Protein AF-A0A1A8FX43-F1 (afdb_monomer_lite)

Secondary structure (DSSP, 8-state):
-EEEEEEEE-HHHHHHHHHHHHHHTT------S---HHHHHHHS---HHHHHHHHHHHHHS-EEEEEEETTS-BPSS--TTBPPPP---PPPPPPPGGG-PPPPP-

Organism: NCBI:txid1143690

Radius of gyration: 20.79 Å; chains: 1; bounding box: 44×60×32 Å

Foldseek 3Di:
DWDDKDKDFAVVLLLVLLCVQCVVVVNPDDPPDDADPVRSVVPGDDDPVSVVVVVVSVQFGFMAIATADPVRHGDDDHRGRHGDDDDPDDDDDDDDPVNDDDDPDD

Structure (mmCIF, N/CA/C/O backbone):
data_AF-A0A1A8FX43-F1
#
_entry.id   AF-A0A1A8FX43-F1
#
loop_
_atom_site.group_PDB
_atom_site.id
_atom_site.type_symbol
_atom_site.label_atom_id
_atom_site.label_alt_id
_atom_site.label_comp_id
_atom_site.label_asym_id
_atom_site.label_entity_id
_atom_site.label_seq_id
_atom_site.pdbx_PDB_ins_code
_atom_site.Cartn_x
_atom_site.Cartn_y
_atom_site.Cartn_z
_atom_site.occupancy
_atom_site.B_iso_or_equiv
_atom_site.auth_seq_id
_atom_site.auth_comp_id
_atom_site.auth_asym_id
_atom_site.auth_atom_id
_atom_site.pdbx_PDB_model_num
ATOM 1 N N . GLN A 1 1 ? 22.265 4.258 -11.438 1.00 90.94 1 GLN A N 1
ATOM 2 C CA . GLN A 1 1 ? 22.346 3.118 -10.498 1.00 90.94 1 GLN A CA 1
ATOM 3 C C . GLN A 1 1 ? 21.137 3.168 -9.576 1.00 90.94 1 GLN A C 1
ATOM 5 O O . GLN A 1 1 ? 20.759 4.270 -9.196 1.00 90.94 1 GLN A O 1
ATOM 10 N N . LEU A 1 2 ? 20.513 2.020 -9.288 1.00 94.19 2 LEU A N 1
ATOM 11 C CA . LEU A 1 2 ? 19.378 1.894 -8.364 1.00 94.19 2 LEU A CA 1
ATOM 12 C C . LEU A 1 2 ? 19.883 1.864 -6.915 1.00 94.19 2 LEU A C 1
ATOM 14 O O . LEU A 1 2 ? 20.824 1.129 -6.625 1.00 94.19 2 LEU A O 1
ATOM 18 N N . GLU A 1 3 ? 19.257 2.635 -6.030 1.00 95.75 3 GLU A N 1
ATOM 19 C CA . GLU A 1 3 ? 19.536 2.621 -4.585 1.00 95.75 3 GLU A CA 1
ATOM 20 C C . GLU A 1 3 ? 18.339 2.104 -3.783 1.00 95.75 3 GLU A C 1
ATOM 22 O O . GLU A 1 3 ? 18.483 1.224 -2.939 1.00 95.75 3 GLU A O 1
ATOM 27 N N . LEU A 1 4 ? 17.146 2.624 -4.072 1.00 94.69 4 LEU A N 1
ATOM 28 C CA . LEU A 1 4 ? 15.910 2.278 -3.379 1.00 94.69 4 LEU A CA 1
ATOM 29 C C . LEU A 1 4 ? 14.888 1.813 -4.406 1.00 94.69 4 LEU A C 1
ATOM 31 O O . LEU A 1 4 ? 14.756 2.456 -5.438 1.00 94.69 4 LEU A O 1
ATOM 35 N N . CYS A 1 5 ? 14.147 0.749 -4.117 1.00 95.19 5 CYS A N 1
ATOM 36 C CA . CYS A 1 5 ? 12.910 0.423 -4.823 1.00 95.19 5 CYS A CA 1
ATOM 37 C C . CYS A 1 5 ? 11.947 -0.175 -3.802 1.00 95.19 5 CYS A C 1
ATOM 39 O O . CYS A 1 5 ? 12.182 -1.262 -3.273 1.00 95.19 5 CYS A O 1
ATOM 41 N N . LYS A 1 6 ? 10.929 0.600 -3.438 1.00 97.12 6 LYS A N 1
ATOM 42 C CA . LYS A 1 6 ? 9.895 0.238 -2.464 1.00 97.12 6 LYS A CA 1
ATOM 43 C C . LYS A 1 6 ? 8.542 0.707 -2.978 1.00 97.12 6 LYS A C 1
ATOM 45 O O . LYS A 1 6 ? 8.478 1.523 -3.895 1.00 97.12 6 LYS A O 1
ATOM 50 N N . SER A 1 7 ? 7.478 0.224 -2.362 1.00 97.12 7 SER A N 1
ATOM 51 C CA . SER A 1 7 ? 6.120 0.671 -2.631 1.00 97.12 7 SER A CA 1
ATOM 52 C C . SER A 1 7 ? 5.371 0.918 -1.331 1.00 97.12 7 SER A C 1
ATOM 54 O O . SER A 1 7 ? 5.766 0.442 -0.264 1.00 97.12 7 SER A O 1
ATOM 56 N N . HIS A 1 8 ? 4.288 1.675 -1.426 1.00 97.56 8 HIS A N 1
ATOM 57 C CA . HIS A 1 8 ? 3.266 1.764 -0.394 1.00 97.56 8 HIS A CA 1
ATOM 58 C C . HIS A 1 8 ? 1.896 1.909 -1.058 1.00 97.56 8 HIS A C 1
ATOM 60 O O . HIS A 1 8 ? 1.806 2.280 -2.227 1.00 97.56 8 HIS A O 1
ATOM 66 N N . VAL A 1 9 ? 0.828 1.631 -0.311 1.00 97.69 9 VAL A N 1
ATOM 67 C CA . VAL A 1 9 ? -0.544 1.891 -0.770 1.00 97.69 9 VAL A CA 1
ATOM 68 C C . VAL A 1 9 ? -0.720 3.372 -1.113 1.00 97.69 9 VAL A C 1
ATOM 70 O O . VAL A 1 9 ? -0.147 4.234 -0.438 1.00 97.69 9 VAL A O 1
ATOM 73 N N . ASP A 1 10 ? -1.497 3.678 -2.151 1.00 96.31 10 ASP A N 1
ATOM 74 C CA . ASP A 1 10 ? -1.837 5.059 -2.491 1.00 96.31 10 ASP A CA 1
ATOM 75 C C . ASP A 1 10 ? -2.485 5.758 -1.272 1.00 96.31 10 ASP A C 1
ATOM 77 O O . ASP A 1 10 ? -3.480 5.259 -0.722 1.00 96.31 10 ASP A O 1
ATOM 81 N N . PRO A 1 11 ? -1.959 6.917 -0.830 1.00 93.25 11 PRO A N 1
ATOM 82 C CA . PRO A 1 11 ? -2.470 7.607 0.351 1.00 93.25 11 PRO A CA 1
ATOM 83 C C . PRO A 1 11 ? -3.953 7.974 0.246 1.00 93.25 11 PRO A C 1
ATOM 85 O O . PRO A 1 11 ? -4.668 7.933 1.244 1.00 93.25 11 PRO A O 1
ATOM 88 N N . GLY A 1 12 ? -4.446 8.299 -0.951 1.00 93.25 12 GLY A N 1
ATOM 89 C CA . GLY A 1 12 ? -5.851 8.620 -1.180 1.00 93.25 12 GLY A CA 1
ATOM 90 C C . GLY A 1 12 ? -6.770 7.415 -0.983 1.00 93.25 12 GLY A C 1
ATOM 91 O O . GLY A 1 12 ? -7.863 7.563 -0.438 1.00 93.25 12 GLY A O 1
ATOM 92 N N . PHE A 1 13 ? -6.338 6.216 -1.375 1.00 95.94 13 PHE A N 1
ATOM 93 C CA . PHE A 1 13 ? -7.074 4.980 -1.092 1.00 95.94 13 PHE A CA 1
ATOM 94 C C . PHE A 1 13 ? -7.047 4.621 0.396 1.00 95.94 13 PHE A C 1
ATOM 96 O O . PHE A 1 13 ? -8.085 4.248 0.943 1.00 95.94 13 PHE A O 1
ATOM 103 N N . LEU A 1 14 ? -5.919 4.827 1.079 1.00 95.19 14 LEU A N 1
ATOM 104 C CA . LEU A 1 14 ? -5.844 4.641 2.530 1.00 95.19 14 LEU A CA 1
ATOM 105 C C . LEU A 1 14 ? -6.772 5.610 3.287 1.00 95.19 14 LEU A C 1
ATOM 107 O O . LEU A 1 14 ? -7.467 5.208 4.216 1.00 95.19 14 LEU A O 1
ATOM 111 N N . GLN A 1 15 ? -6.870 6.867 2.849 1.00 93.12 15 GLN A N 1
ATOM 112 C CA . GLN A 1 15 ? -7.837 7.812 3.419 1.00 93.12 15 GLN A CA 1
ATOM 113 C C . GLN A 1 15 ? -9.290 7.382 3.171 1.00 93.12 15 GLN A C 1
ATOM 115 O O . GLN A 1 15 ? -10.148 7.560 4.036 1.00 93.12 15 GLN A O 1
ATOM 120 N N . LYS A 1 16 ? -9.604 6.790 2.012 1.00 92.94 16 LYS A N 1
ATOM 121 C CA . LYS A 1 16 ? -10.943 6.224 1.765 1.00 92.94 16 LYS A CA 1
ATOM 122 C C . LYS A 1 16 ? -11.255 5.068 2.713 1.00 92.94 16 LYS A C 1
ATOM 124 O O . LYS A 1 16 ? -12.389 4.992 3.175 1.00 92.94 16 LYS A O 1
ATOM 129 N N . TYR A 1 17 ? -10.272 4.224 3.027 1.00 94.69 17 TYR A N 1
ATOM 130 C CA . TYR A 1 17 ? -10.415 3.166 4.027 1.00 94.69 17 TYR A CA 1
ATOM 131 C C . TYR A 1 17 ? -10.781 3.734 5.405 1.00 94.69 17 TYR A C 1
ATOM 133 O O . TYR A 1 17 ? -11.803 3.341 5.963 1.00 94.69 17 TYR A O 1
ATOM 141 N N . PHE A 1 18 ? -10.035 4.720 5.915 1.00 92.31 18 PHE A N 1
ATOM 142 C CA . PHE A 1 18 ? -10.354 5.335 7.210 1.00 92.31 18 PHE A CA 1
ATOM 143 C C . PHE A 1 18 ? -11.758 5.946 7.232 1.00 92.31 18 PHE A C 1
ATOM 145 O O . PHE A 1 18 ? -12.539 5.691 8.146 1.00 92.31 18 PHE A O 1
ATOM 152 N N . ASN A 1 19 ? -12.120 6.692 6.185 1.00 90.62 19 ASN A N 1
ATOM 153 C CA . ASN A 1 19 ? -13.459 7.268 6.055 1.00 90.62 19 ASN A CA 1
ATOM 154 C C . ASN A 1 19 ? -14.562 6.203 6.014 1.00 90.62 19 ASN A C 1
ATOM 156 O O . ASN A 1 19 ? -15.646 6.417 6.553 1.00 90.62 19 ASN A O 1
ATOM 160 N N . PHE A 1 20 ? -14.304 5.070 5.363 1.00 91.81 20 PHE A N 1
ATOM 161 C CA . PHE A 1 20 ? -15.249 3.965 5.283 1.00 91.81 20 PHE A CA 1
ATOM 162 C C . PHE A 1 20 ? -15.477 3.316 6.651 1.00 91.81 20 PHE A C 1
ATOM 164 O O . PHE A 1 20 ? -16.625 3.205 7.078 1.00 91.81 20 PHE A O 1
ATOM 171 N N . ILE A 1 21 ? -14.404 2.958 7.362 1.00 91.94 21 ILE A N 1
ATOM 172 C CA . ILE A 1 21 ? -14.500 2.320 8.682 1.00 91.94 21 ILE A CA 1
ATOM 173 C C . ILE A 1 21 ? -15.152 3.255 9.704 1.00 91.94 21 ILE A C 1
ATOM 175 O O . ILE A 1 21 ? -16.028 2.832 10.455 1.00 91.94 21 ILE A O 1
ATOM 179 N N . ASN A 1 22 ? -14.799 4.543 9.698 1.00 88.31 22 ASN A N 1
ATOM 180 C CA . ASN A 1 22 ? -15.403 5.515 10.611 1.00 88.31 22 ASN A CA 1
ATOM 181 C C . ASN A 1 22 ? -16.920 5.630 10.409 1.00 88.31 22 ASN A C 1
ATOM 183 O O . ASN A 1 22 ? -17.672 5.551 11.380 1.00 88.31 22 ASN A O 1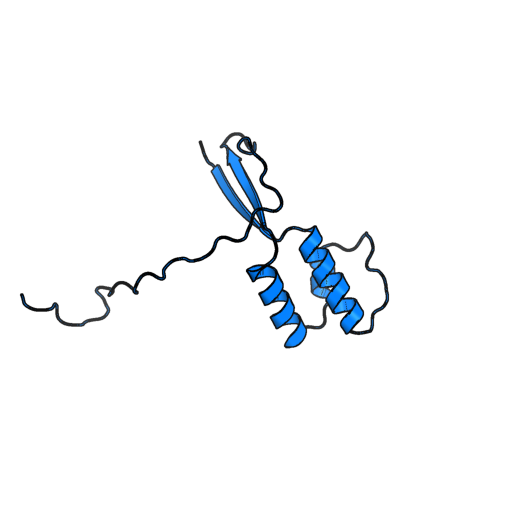
ATOM 187 N N . ARG A 1 23 ? -17.379 5.719 9.154 1.00 87.31 23 ARG A N 1
ATOM 188 C CA . ARG A 1 23 ? -18.815 5.733 8.830 1.00 87.31 23 ARG A CA 1
ATOM 189 C C . ARG A 1 23 ? -19.511 4.439 9.232 1.00 87.31 23 ARG A C 1
ATOM 191 O O . ARG A 1 23 ? -20.617 4.483 9.756 1.00 87.31 23 ARG A O 1
ATOM 198 N N . PHE A 1 24 ? -18.870 3.294 8.998 1.00 87.62 24 PHE A N 1
ATOM 199 C CA . PHE A 1 24 ? -19.421 1.996 9.381 1.00 87.62 24 PHE A CA 1
ATOM 200 C C . PHE A 1 24 ? -19.640 1.892 10.898 1.00 87.62 24 PHE A C 1
ATOM 202 O O . PHE A 1 24 ? -20.679 1.412 11.341 1.00 87.62 24 PHE A O 1
ATOM 209 N N . ASN A 1 25 ? -18.715 2.439 11.687 1.00 84.31 25 ASN A N 1
ATOM 210 C CA . ASN A 1 25 ? -18.793 2.466 13.148 1.00 84.31 25 ASN A CA 1
ATOM 211 C C . ASN A 1 25 ? -19.741 3.549 13.705 1.00 84.31 25 ASN A C 1
ATOM 213 O O . ASN A 1 25 ? -19.777 3.762 14.915 1.00 84.31 25 ASN A O 1
ATOM 217 N N . GLY A 1 26 ? -20.500 4.250 12.852 1.00 78.31 26 GLY A N 1
ATOM 218 C CA . GLY A 1 26 ? -21.427 5.310 13.264 1.00 78.31 26 GLY A CA 1
ATOM 219 C C . GLY A 1 26 ? -20.745 6.618 13.680 1.00 78.31 26 GLY A C 1
ATOM 220 O O . GLY A 1 26 ? -21.395 7.501 14.240 1.00 78.31 26 GLY A O 1
ATOM 221 N N . ASN A 1 27 ? -19.446 6.765 13.403 1.00 72.56 27 ASN A N 1
ATOM 222 C CA . ASN A 1 27 ? -18.721 8.015 13.584 1.00 72.56 27 ASN A CA 1
ATOM 223 C C . ASN A 1 27 ? -18.850 8.849 12.303 1.00 72.56 27 ASN A C 1
ATOM 225 O O . ASN A 1 27 ? -17.987 8.820 11.428 1.00 72.56 27 ASN A O 1
ATOM 229 N N . ASP A 1 28 ? -19.926 9.629 12.209 1.00 64.06 28 ASP A N 1
ATOM 230 C CA . ASP A 1 28 ? -20.183 10.534 11.076 1.00 64.06 28 ASP A CA 1
ATOM 231 C C . ASP A 1 28 ? -19.262 11.772 11.050 1.00 64.06 28 ASP A C 1
ATOM 233 O O . ASP A 1 28 ? -19.401 12.646 10.188 1.00 64.06 28 ASP A O 1
ATOM 237 N N . GLN A 1 29 ? -18.304 11.880 11.979 1.00 61.22 29 GLN A N 1
ATOM 238 C CA . GLN A 1 29 ? -17.315 12.952 11.935 1.00 61.22 29 GLN A CA 1
ATOM 239 C C . GLN A 1 29 ? -16.372 12.755 10.743 1.00 61.22 29 GLN A C 1
ATOM 241 O O . GLN A 1 29 ? -15.629 11.781 10.641 1.00 61.22 29 GLN A O 1
ATOM 246 N N . CYS A 1 30 ? -16.406 13.725 9.832 1.00 59.62 30 CYS A N 1
ATOM 247 C CA . CYS A 1 30 ? -15.459 13.870 8.733 1.00 59.62 30 CYS A CA 1
ATOM 248 C C . CYS A 1 30 ? -14.048 14.012 9.334 1.00 59.62 30 CYS A C 1
ATOM 250 O O . CYS A 1 30 ? -13.726 15.075 9.865 1.00 59.62 30 CYS A O 1
ATOM 252 N N . VAL A 1 31 ? -13.193 12.983 9.251 1.00 61.78 31 VAL A N 1
ATOM 253 C CA . VAL A 1 31 ? -11.750 13.115 9.545 1.00 61.78 31 VAL A CA 1
ATOM 254 C C . VAL A 1 31 ? -11.103 13.816 8.351 1.00 61.78 31 VAL A C 1
ATOM 256 O O . VAL A 1 31 ? -10.400 13.237 7.528 1.00 61.78 31 VAL A O 1
ATOM 259 N N . CYS A 1 32 ? -11.470 15.078 8.177 1.00 61.41 32 CYS A N 1
ATOM 260 C CA . CYS A 1 32 ? -11.242 15.844 6.966 1.00 61.41 32 CYS A CA 1
ATOM 261 C C . CYS A 1 32 ? -10.148 16.864 7.225 1.00 61.41 32 CYS A C 1
ATOM 263 O O . CYS A 1 32 ? -10.410 18.046 7.403 1.00 61.41 32 CYS A O 1
ATOM 265 N N . GLY A 1 33 ? -8.919 16.342 7.222 1.00 61.00 33 GLY A N 1
ATOM 266 C CA . GLY A 1 33 ? -7.684 17.111 7.313 1.00 61.00 33 GLY A CA 1
ATOM 267 C C . GLY A 1 33 ? -7.300 17.422 8.753 1.00 61.00 33 GLY A C 1
ATOM 268 O O . GLY A 1 33 ? -7.998 18.181 9.403 1.00 61.00 33 GLY A O 1
ATOM 269 N N . GLU A 1 34 ? -6.204 16.801 9.208 1.00 64.94 34 GLU A N 1
ATOM 270 C CA . GLU A 1 34 ? -5.266 17.221 10.281 1.00 64.94 34 GLU A CA 1
ATOM 271 C C . GLU A 1 34 ? -4.733 16.038 11.103 1.00 64.94 34 GLU A C 1
ATOM 273 O O . GLU A 1 34 ? -3.681 16.147 11.724 1.00 64.94 34 GLU A O 1
ATOM 278 N N . VAL A 1 35 ? -5.388 14.876 11.049 1.00 80.19 35 VAL A N 1
ATOM 279 C CA . VAL A 1 35 ? -4.965 13.699 11.818 1.00 80.19 35 VAL A CA 1
ATOM 280 C C . VAL A 1 35 ? -3.922 12.892 11.041 1.00 80.19 35 VAL A C 1
ATOM 282 O O . VAL A 1 35 ? -4.154 12.472 9.900 1.00 80.19 35 VAL A O 1
ATOM 285 N N . SER A 1 36 ? -2.761 12.658 11.659 1.00 90.31 36 SER A N 1
ATOM 286 C CA . SER A 1 36 ? -1.687 11.855 11.058 1.00 90.31 36 SER A CA 1
ATOM 287 C C . SER A 1 36 ? -2.149 10.419 10.774 1.00 90.31 36 SER A C 1
ATOM 289 O O . SER A 1 36 ? -3.013 9.895 11.469 1.00 90.31 36 SER A O 1
ATOM 291 N N . VAL A 1 37 ? -1.558 9.740 9.783 1.00 91.56 37 VAL A N 1
ATOM 292 C CA . VAL A 1 37 ? -1.907 8.335 9.466 1.00 91.56 37 VAL A CA 1
ATOM 293 C C . VAL A 1 37 ? -1.764 7.428 10.692 1.00 91.56 37 VAL A C 1
ATOM 295 O O . VAL A 1 37 ? -2.630 6.597 10.951 1.00 91.56 37 VAL A O 1
ATOM 298 N N . THR A 1 38 ? -0.700 7.616 11.475 1.00 93.75 38 THR A N 1
ATOM 299 C CA . THR A 1 38 ? -0.466 6.880 12.724 1.00 93.75 38 THR A CA 1
ATOM 300 C C . THR A 1 38 ? -1.606 7.079 13.716 1.00 93.75 38 THR A C 1
ATOM 302 O O . THR A 1 38 ? -2.088 6.123 14.318 1.00 93.75 38 THR A O 1
ATOM 305 N N . GLU A 1 39 ? -2.052 8.320 13.874 1.00 91.00 39 GLU A N 1
ATOM 306 C CA . GLU A 1 39 ? -3.128 8.654 14.794 1.00 91.00 39 GLU A CA 1
ATOM 307 C C . GLU A 1 39 ? -4.477 8.113 14.300 1.00 91.00 39 GLU A C 1
ATOM 309 O O . GLU A 1 39 ? -5.206 7.514 15.087 1.00 91.00 39 GLU A O 1
ATOM 314 N N . GLN A 1 40 ? -4.760 8.183 12.995 1.00 91.06 40 GLN A N 1
ATOM 315 C CA . GLN A 1 40 ? -5.954 7.564 12.411 1.00 91.06 40 GLN A CA 1
ATOM 316 C C . GLN A 1 40 ? -6.001 6.054 12.678 1.00 91.06 40 GLN A C 1
ATOM 318 O O . GLN A 1 40 ? -7.024 5.554 13.133 1.00 91.06 40 GLN A O 1
ATOM 323 N N . PHE A 1 41 ? -4.889 5.331 12.495 1.00 93.69 41 PHE A N 1
ATOM 324 C CA . PHE A 1 41 ? -4.819 3.907 12.845 1.00 93.69 41 PHE A CA 1
ATOM 325 C C . PHE A 1 41 ? -5.044 3.642 14.339 1.00 93.69 41 PHE A C 1
ATOM 327 O O . PHE A 1 41 ? -5.648 2.630 14.691 1.00 93.69 41 PHE A O 1
ATOM 334 N N . SER A 1 42 ? -4.571 4.531 15.218 1.00 92.00 42 SER A N 1
ATOM 335 C CA . SER A 1 42 ? -4.733 4.380 16.670 1.00 92.00 42 SER A CA 1
ATOM 336 C C . SER A 1 42 ? -6.175 4.576 17.151 1.00 92.00 42 SER A C 1
ATOM 338 O O . SER A 1 42 ? -6.550 4.039 18.190 1.00 92.00 42 SER A O 1
ATOM 340 N N . GLN A 1 43 ? -6.982 5.324 16.393 1.00 88.38 43 GLN A N 1
ATOM 341 C CA . GLN A 1 43 ? -8.386 5.605 16.703 1.00 88.38 43 GLN A CA 1
ATOM 342 C C . GLN A 1 43 ? -9.342 4.512 16.205 1.00 88.38 43 GLN A C 1
ATOM 344 O O . GLN A 1 43 ? -10.506 4.493 16.605 1.00 88.38 43 GLN A O 1
ATOM 349 N N . LEU A 1 44 ? -8.878 3.603 15.341 1.00 88.50 44 LEU A N 1
ATOM 350 C CA . LEU A 1 44 ? -9.714 2.523 14.828 1.00 88.50 44 LEU A CA 1
ATOM 351 C C . LEU A 1 44 ? -10.041 1.501 15.916 1.00 88.50 44 LEU A C 1
ATOM 353 O O . LEU A 1 44 ? -9.178 1.053 16.673 1.00 88.50 44 LEU A O 1
ATOM 357 N N . HIS A 1 45 ? -11.298 1.066 15.925 1.00 90.25 45 HIS A N 1
ATOM 358 C CA . HIS A 1 45 ? -11.678 -0.160 16.603 1.00 90.25 45 HIS A CA 1
ATOM 359 C C . HIS A 1 45 ? -11.280 -1.355 15.731 1.00 90.25 45 HIS A C 1
ATOM 361 O O . HIS A 1 45 ? -11.738 -1.472 14.599 1.00 90.25 45 HIS A O 1
ATOM 367 N N . TRP A 1 46 ? -10.420 -2.228 16.252 1.00 93.06 46 TRP A N 1
ATOM 368 C CA . TRP A 1 46 ? -9.941 -3.400 15.523 1.00 93.06 46 TRP A CA 1
ATOM 369 C C . TRP A 1 46 ? -10.843 -4.606 15.775 1.00 93.06 46 TRP A C 1
ATOM 371 O O . TRP A 1 46 ? -10.709 -5.295 16.786 1.00 93.06 46 TRP A O 1
ATOM 381 N N . ASP A 1 47 ? -11.738 -4.867 14.828 1.00 94.19 47 ASP A N 1
ATOM 382 C CA . ASP A 1 47 ? -12.552 -6.078 14.747 1.00 94.19 47 ASP A CA 1
ATOM 383 C C . ASP A 1 47 ? -12.256 -6.867 13.457 1.00 94.19 47 ASP A C 1
ATOM 385 O O . ASP A 1 47 ? -11.442 -6.458 12.625 1.00 94.19 47 ASP A O 1
ATOM 389 N N . GLY A 1 48 ? -12.897 -8.029 13.292 1.00 96.62 48 GLY A N 1
ATOM 390 C CA . GLY A 1 48 ? -12.691 -8.875 12.110 1.00 96.62 48 GLY A CA 1
ATOM 391 C C . GLY A 1 48 ? -13.018 -8.151 10.801 1.00 96.62 48 GLY A C 1
ATOM 392 O O . GLY A 1 48 ? -12.261 -8.255 9.842 1.00 96.62 48 GLY A O 1
ATOM 393 N N . PHE A 1 49 ? -14.081 -7.343 10.793 1.00 94.69 49 PHE A N 1
ATOM 394 C CA . PHE A 1 49 ? -14.486 -6.566 9.625 1.00 94.69 49 PHE A CA 1
ATOM 395 C C . PHE A 1 49 ? -13.423 -5.535 9.226 1.00 94.69 49 PHE A C 1
ATOM 397 O O . PHE A 1 49 ? -13.016 -5.472 8.069 1.00 94.69 49 PHE A O 1
ATOM 404 N N . THR A 1 50 ? -12.922 -4.760 10.186 1.00 95.69 50 THR A N 1
ATOM 405 C CA . THR A 1 50 ? -11.887 -3.744 9.961 1.00 95.69 50 THR A CA 1
ATOM 406 C C . THR A 1 50 ? -10.607 -4.370 9.407 1.00 95.69 50 THR A C 1
ATOM 408 O O . THR A 1 50 ? -10.014 -3.839 8.466 1.00 95.69 50 THR A O 1
ATOM 411 N N . VAL A 1 51 ? -10.208 -5.531 9.937 1.00 97.38 51 VAL A N 1
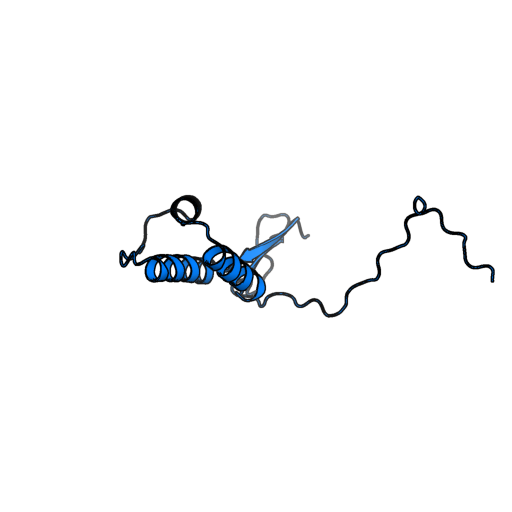ATOM 412 C CA . VAL A 1 51 ? -9.035 -6.277 9.459 1.00 97.38 51 VAL A CA 1
ATOM 413 C C . VAL A 1 51 ? -9.235 -6.793 8.033 1.00 97.38 51 VAL A C 1
ATOM 415 O O . VAL A 1 51 ? -8.359 -6.591 7.196 1.00 97.38 51 VAL A O 1
ATOM 418 N N . GLU A 1 52 ? -10.375 -7.414 7.729 1.00 97.88 52 GLU A N 1
ATOM 419 C CA . GLU A 1 52 ? -10.669 -7.947 6.390 1.00 97.88 52 GLU A CA 1
ATOM 420 C C . GLU A 1 52 ? -10.733 -6.845 5.326 1.00 97.88 52 GLU A C 1
ATOM 422 O O . GLU A 1 52 ? -10.210 -6.999 4.221 1.00 97.88 52 GLU A O 1
ATOM 427 N N . VAL A 1 53 ? -11.324 -5.695 5.656 1.00 97.50 53 VAL A N 1
ATOM 428 C CA . VAL A 1 53 ? -11.391 -4.556 4.731 1.00 97.50 53 VAL A CA 1
ATOM 429 C C . VAL A 1 53 ? -10.000 -3.954 4.501 1.00 97.50 53 VAL A C 1
ATOM 431 O O . VAL A 1 53 ? -9.684 -3.562 3.375 1.00 97.50 53 VAL A O 1
ATOM 434 N N . LEU A 1 54 ? -9.145 -3.900 5.529 1.00 98.06 54 LEU A N 1
ATOM 435 C CA . LEU A 1 54 ? -7.760 -3.448 5.383 1.00 98.06 54 LEU A CA 1
ATOM 436 C C . LEU A 1 54 ? -6.926 -4.418 4.537 1.00 98.06 54 LEU A C 1
ATOM 438 O O . LEU A 1 54 ? -6.146 -3.981 3.693 1.00 98.06 54 LEU A O 1
ATOM 442 N N . ASP A 1 55 ? -7.105 -5.724 4.726 1.00 98.19 55 ASP A N 1
ATOM 443 C CA . ASP A 1 55 ? -6.467 -6.739 3.887 1.00 98.19 55 ASP A CA 1
ATOM 444 C C . ASP A 1 55 ? -6.911 -6.594 2.423 1.00 98.19 55 ASP A C 1
ATOM 446 O O . ASP A 1 55 ? -6.082 -6.502 1.515 1.00 98.19 55 ASP A O 1
ATOM 450 N N . SER A 1 56 ? -8.216 -6.434 2.180 1.00 97.88 56 SER A N 1
ATOM 451 C CA . SER A 1 56 ? -8.741 -6.156 0.841 1.00 97.88 56 SER A CA 1
ATOM 452 C C . SER A 1 56 ? -8.146 -4.878 0.243 1.00 97.88 56 SER A C 1
ATOM 454 O O . SER A 1 56 ? -7.867 -4.846 -0.957 1.00 97.88 56 SER A O 1
ATOM 456 N N . LEU A 1 57 ? -7.939 -3.823 1.039 1.00 98.06 57 LEU A N 1
ATOM 457 C CA . LEU A 1 57 ? -7.285 -2.595 0.583 1.00 98.06 57 LEU A CA 1
ATOM 458 C C . LEU A 1 57 ? -5.868 -2.894 0.079 1.00 98.06 57 LEU A C 1
ATOM 460 O O . LEU A 1 57 ? -5.541 -2.516 -1.043 1.00 98.06 57 LEU A O 1
ATOM 464 N N . TYR A 1 58 ? -5.039 -3.583 0.865 1.00 97.81 58 TYR A N 1
ATOM 465 C CA . TYR A 1 58 ? -3.652 -3.870 0.482 1.00 97.81 58 TYR A CA 1
ATOM 466 C C . TYR A 1 58 ? -3.526 -4.793 -0.733 1.00 97.81 58 TYR A C 1
ATOM 468 O O . TYR A 1 58 ? -2.563 -4.669 -1.487 1.00 97.81 58 TYR A O 1
ATOM 476 N N . ASN A 1 59 ? -4.500 -5.675 -0.950 1.00 97.12 59 ASN A N 1
ATOM 477 C CA . ASN A 1 59 ? -4.502 -6.585 -2.092 1.00 97.12 59 ASN A CA 1
ATOM 478 C C . ASN A 1 59 ? -5.054 -5.962 -3.388 1.00 97.12 59 ASN A C 1
ATOM 480 O O . ASN A 1 59 ? -4.832 -6.516 -4.462 1.00 97.12 59 ASN A O 1
ATOM 484 N N . THR A 1 60 ? -5.781 -4.838 -3.323 1.00 96.81 60 THR A N 1
ATOM 485 C CA . THR A 1 60 ? -6.517 -4.303 -4.493 1.00 96.81 60 THR A CA 1
ATOM 486 C C . THR A 1 60 ? -6.246 -2.836 -4.813 1.00 96.81 60 THR A C 1
ATOM 488 O O . THR A 1 60 ? -6.418 -2.419 -5.961 1.00 96.81 60 THR A O 1
ATOM 491 N N . ALA A 1 61 ? -5.845 -2.026 -3.833 1.00 97.81 61 ALA A N 1
ATOM 492 C CA . ALA A 1 61 ? -5.624 -0.605 -4.046 1.00 97.81 61 ALA A CA 1
ATOM 493 C C . ALA A 1 61 ? -4.337 -0.356 -4.848 1.00 97.81 61 ALA A C 1
ATOM 495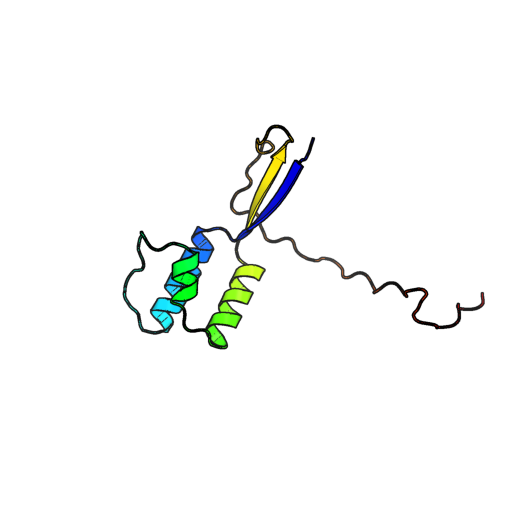 O O . ALA A 1 61 ? -3.331 -1.030 -4.621 1.00 97.81 61 ALA A O 1
ATOM 496 N N . PRO A 1 62 ? -4.322 0.653 -5.737 1.00 97.81 62 PRO A N 1
ATOM 497 C CA . PRO A 1 62 ? -3.103 1.069 -6.416 1.00 97.81 62 PRO A CA 1
ATOM 498 C C . PRO A 1 62 ? -1.978 1.410 -5.434 1.00 97.81 62 PRO A C 1
ATOM 500 O O . PRO A 1 62 ? -2.221 1.898 -4.325 1.00 97.81 62 PRO A O 1
ATOM 503 N N . ILE A 1 63 ? -0.742 1.204 -5.878 1.00 97.62 63 ILE A N 1
ATOM 504 C CA . ILE A 1 63 ? 0.468 1.490 -5.111 1.00 97.62 63 ILE A CA 1
ATOM 505 C C . ILE A 1 63 ? 1.219 2.682 -5.696 1.00 97.62 63 ILE A C 1
ATOM 507 O O . ILE A 1 63 ? 1.238 2.898 -6.907 1.00 97.62 63 ILE A O 1
ATOM 511 N N . SER A 1 64 ? 1.891 3.430 -4.834 1.00 97.38 64 SER A N 1
ATOM 512 C CA . SER A 1 64 ? 2.874 4.431 -5.240 1.00 97.38 64 SER A CA 1
ATOM 513 C C . SER A 1 64 ? 4.269 3.834 -5.101 1.00 97.38 64 SER A C 1
ATOM 515 O O . SER A 1 64 ? 4.654 3.325 -4.041 1.00 97.38 64 SER A O 1
ATOM 517 N N . MET A 1 65 ? 5.027 3.871 -6.190 1.00 96.75 65 MET A N 1
ATOM 518 C CA . MET A 1 65 ? 6.366 3.305 -6.285 1.00 96.75 65 MET A CA 1
ATOM 519 C C . MET A 1 65 ? 7.423 4.366 -5.978 1.00 96.75 65 MET A C 1
ATOM 521 O O . MET A 1 65 ? 7.389 5.482 -6.481 1.00 96.75 65 MET A O 1
ATOM 525 N N . HIS A 1 66 ? 8.421 3.989 -5.191 1.00 95.25 66 HIS A N 1
ATOM 526 C CA . HIS A 1 66 ? 9.590 4.804 -4.889 1.00 95.25 66 HIS A CA 1
ATOM 527 C C . HIS A 1 66 ? 10.835 4.065 -5.350 1.00 95.25 66 HIS A C 1
ATOM 529 O O . HIS A 1 66 ? 11.476 3.361 -4.561 1.00 95.25 66 HIS A O 1
ATOM 535 N N . CYS A 1 67 ? 11.163 4.211 -6.636 1.00 94.75 67 CYS A N 1
ATOM 536 C CA . CYS A 1 67 ? 12.405 3.688 -7.189 1.00 94.75 67 CYS A CA 1
ATOM 537 C C . CYS A 1 67 ? 13.371 4.850 -7.454 1.00 94.75 67 CYS A C 1
ATOM 539 O O . CYS A 1 67 ? 13.228 5.608 -8.415 1.00 94.75 67 CYS A O 1
ATOM 541 N N . ASN A 1 68 ? 14.336 5.006 -6.544 1.00 95.50 68 ASN A N 1
ATOM 542 C CA . ASN A 1 68 ? 15.291 6.107 -6.522 1.00 95.50 68 ASN A CA 1
ATOM 543 C C . ASN A 1 68 ? 16.664 5.657 -7.012 1.00 95.50 68 ASN A C 1
ATOM 545 O O . ASN A 1 68 ? 17.163 4.568 -6.714 1.00 95.50 68 ASN A O 1
ATOM 549 N N . GLN A 1 69 ? 17.299 6.564 -7.735 1.00 96.44 69 GLN A N 1
ATOM 550 C CA . GLN A 1 69 ? 18.700 6.515 -8.096 1.00 96.44 69 GLN A CA 1
ATOM 551 C C . GLN A 1 69 ? 19.577 6.828 -6.880 1.00 96.44 69 GLN A C 1
ATOM 553 O O . GLN A 1 69 ? 19.140 7.545 -5.984 1.00 96.44 69 GLN A O 1
ATOM 558 N N . SER A 1 70 ? 20.852 6.432 -6.938 1.00 96.12 70 SER A N 1
ATOM 559 C CA . SER A 1 70 ? 21.884 6.722 -5.918 1.00 96.12 70 SER A CA 1
ATOM 560 C C . SER A 1 70 ? 22.160 8.210 -5.640 1.00 96.12 70 SER A C 1
ATOM 562 O O . SER A 1 70 ? 22.988 8.553 -4.807 1.00 96.12 70 SER A O 1
ATOM 564 N N . ILE A 1 71 ? 21.501 9.104 -6.379 1.00 95.25 71 ILE A N 1
ATOM 565 C CA . ILE A 1 71 ? 21.539 10.562 -6.211 1.00 95.25 71 ILE A CA 1
ATOM 566 C C . ILE A 1 71 ? 20.255 11.095 -5.551 1.00 95.25 71 ILE A C 1
ATOM 568 O O . ILE A 1 71 ? 19.929 12.271 -5.708 1.00 95.25 71 ILE A O 1
ATOM 572 N N . ALA A 1 72 ? 19.490 10.220 -4.888 1.00 92.31 72 ALA A N 1
ATOM 573 C CA . ALA A 1 72 ? 18.212 10.518 -4.238 1.00 92.31 72 ALA A CA 1
ATOM 574 C C . ALA A 1 72 ? 17.141 11.137 -5.164 1.00 92.31 72 ALA A C 1
ATOM 576 O O . ALA A 1 72 ? 16.289 11.907 -4.724 1.00 92.31 72 ALA A O 1
ATOM 577 N N . ARG A 1 73 ? 17.165 10.801 -6.460 1.00 94.81 73 ARG A N 1
ATOM 578 C CA . ARG A 1 73 ? 16.134 11.202 -7.434 1.00 94.81 73 ARG A CA 1
ATOM 579 C C . ARG A 1 73 ? 15.393 9.984 -7.949 1.00 94.81 73 ARG A C 1
ATOM 581 O O . ARG A 1 73 ? 16.027 8.964 -8.206 1.00 94.81 73 ARG A O 1
ATOM 588 N N . LEU A 1 74 ? 14.089 10.111 -8.171 1.00 93.94 74 LEU A N 1
ATOM 589 C CA . LEU A 1 74 ? 13.309 9.083 -8.855 1.00 93.94 74 LEU A CA 1
ATOM 590 C C . LEU A 1 74 ? 13.895 8.794 -10.245 1.00 93.94 74 LEU A C 1
ATOM 592 O O . LEU A 1 74 ? 14.508 9.657 -10.888 1.00 93.94 74 LEU A O 1
ATOM 596 N N . PHE A 1 75 ? 13.721 7.565 -10.720 1.00 95.88 75 PHE A N 1
ATOM 597 C CA . PHE A 1 75 ? 13.868 7.298 -12.149 1.00 95.88 75 PHE A CA 1
ATOM 598 C C . PHE A 1 75 ? 12.778 8.056 -12.936 1.00 95.88 75 PHE A C 1
ATOM 600 O O . PHE A 1 75 ? 11.700 8.290 -12.394 1.00 95.88 75 PHE A O 1
ATOM 607 N N . PRO A 1 76 ? 13.020 8.467 -14.192 1.00 95.62 76 PRO A N 1
ATOM 608 C CA . PRO A 1 76 ? 11.986 9.103 -15.009 1.00 95.62 76 PRO A CA 1
ATOM 609 C C . PRO A 1 76 ? 10.789 8.167 -15.227 1.00 95.62 76 PRO A C 1
ATOM 611 O O . PRO A 1 76 ? 10.988 6.999 -15.559 1.00 95.62 76 PRO A O 1
ATOM 614 N N . GLY A 1 77 ? 9.569 8.679 -15.067 1.00 93.94 77 GLY A N 1
ATOM 615 C CA . GLY A 1 77 ? 8.331 7.923 -15.264 1.00 93.94 77 GLY A CA 1
ATOM 616 C C . GLY A 1 77 ? 7.226 8.337 -14.294 1.00 93.94 77 GLY A C 1
ATOM 617 O O . GLY A 1 77 ? 7.476 9.066 -13.334 1.00 93.94 77 GLY A O 1
ATOM 618 N N . GLU A 1 78 ? 6.015 7.851 -14.557 1.00 95.12 78 GLU A N 1
ATOM 619 C CA . GLU A 1 78 ? 4.885 7.958 -13.633 1.00 95.12 78 GLU A CA 1
ATOM 620 C C . GLU A 1 78 ? 4.933 6.788 -12.653 1.00 95.12 78 GLU A C 1
ATOM 622 O O . GLU A 1 78 ? 4.824 5.630 -13.054 1.00 95.12 78 GLU A O 1
ATOM 627 N N . TRP A 1 79 ? 5.110 7.098 -11.370 1.00 95.94 79 TRP A N 1
ATOM 628 C CA . TRP A 1 79 ? 5.252 6.097 -10.308 1.00 95.94 79 TRP A CA 1
ATOM 629 C C . TRP A 1 79 ? 4.081 6.076 -9.328 1.00 95.94 79 TRP A C 1
ATOM 631 O O . TRP A 1 79 ? 4.013 5.203 -8.466 1.00 95.94 79 TRP A O 1
ATOM 641 N N . GLU A 1 80 ? 3.141 7.004 -9.472 1.00 96.56 80 GLU A N 1
ATOM 642 C CA . GLU A 1 80 ? 1.930 7.056 -8.663 1.00 96.56 80 GLU A CA 1
ATOM 643 C C . GLU A 1 80 ? 0.860 6.115 -9.223 1.00 96.56 80 GLU A C 1
ATOM 645 O O . GLU A 1 80 ? 0.768 5.914 -10.437 1.00 96.56 80 GLU A O 1
ATOM 650 N N . LYS A 1 81 ? 0.029 5.559 -8.332 1.00 96.44 81 LYS A N 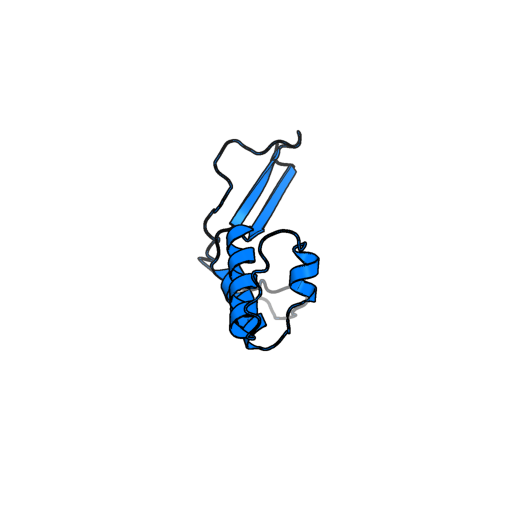1
ATOM 651 C CA . LYS A 1 81 ? -1.153 4.742 -8.673 1.00 96.44 81 LYS A CA 1
ATOM 652 C C . LYS A 1 81 ? -0.874 3.603 -9.659 1.00 96.44 81 LYS A C 1
ATOM 654 O O . LYS A 1 81 ? -1.696 3.300 -10.525 1.00 96.44 81 LYS A O 1
ATOM 659 N N . GLN A 1 82 ? 0.273 2.959 -9.512 1.00 97.50 82 GLN A N 1
ATOM 660 C CA . GLN A 1 82 ? 0.607 1.757 -10.259 1.00 97.50 82 GLN A CA 1
ATOM 661 C C . GLN A 1 82 ? -0.298 0.592 -9.822 1.00 97.50 82 GLN A C 1
ATOM 663 O O . GLN A 1 82 ? -0.718 0.542 -8.661 1.00 97.50 82 GLN A O 1
ATOM 668 N N . PRO A 1 83 ? -0.624 -0.347 -10.725 1.00 97.12 83 PRO A N 1
ATOM 669 C CA . PRO A 1 83 ? -1.384 -1.538 -10.362 1.00 97.12 83 PRO A CA 1
ATOM 670 C C . PRO A 1 83 ? -0.592 -2.431 -9.398 1.00 97.12 83 PRO A C 1
ATOM 672 O O . PRO A 1 83 ? 0.642 -2.455 -9.421 1.00 97.12 83 PRO A O 1
ATOM 675 N N . VAL A 1 84 ? -1.307 -3.192 -8.566 1.00 97.06 84 VAL A N 1
ATOM 676 C CA . VAL A 1 84 ? -0.695 -4.194 -7.683 1.00 97.06 84 VAL A CA 1
ATOM 677 C C . VAL A 1 84 ? -0.109 -5.325 -8.543 1.00 97.06 84 VAL A C 1
ATOM 679 O O . VAL A 1 84 ? -0.807 -5.831 -9.422 1.00 97.06 84 VAL A O 1
ATOM 682 N N . PRO A 1 85 ? 1.155 -5.737 -8.327 1.00 96.12 85 PRO A N 1
ATOM 683 C CA . PRO A 1 85 ? 1.730 -6.873 -9.038 1.00 96.12 85 PRO A CA 1
ATOM 684 C C . PRO A 1 85 ? 0.977 -8.175 -8.741 1.00 96.12 85 PRO A C 1
ATOM 686 O O . PRO A 1 85 ? 0.806 -8.547 -7.582 1.00 96.12 85 PRO A O 1
ATOM 689 N N . GLU A 1 86 ? 0.586 -8.900 -9.788 1.00 95.25 86 GLU A N 1
ATOM 690 C CA . GLU A 1 86 ? -0.061 -10.207 -9.659 1.00 95.25 86 GLU A CA 1
ATOM 691 C C . GLU A 1 86 ? 0.965 -11.345 -9.653 1.00 95.25 86 GLU A C 1
ATOM 693 O O . GLU A 1 86 ? 1.912 -11.378 -10.445 1.00 95.25 86 GLU A O 1
ATOM 698 N N . VAL A 1 87 ? 0.752 -12.327 -8.776 1.00 94.31 87 VAL A N 1
ATOM 699 C CA . VAL A 1 87 ? 1.559 -13.550 -8.751 1.00 94.31 87 VAL A CA 1
ATOM 700 C C . VAL A 1 87 ? 1.032 -14.510 -9.813 1.00 94.31 87 VAL A C 1
ATOM 702 O O . VAL A 1 87 ? 0.001 -15.152 -9.633 1.00 94.31 87 VAL A O 1
ATOM 705 N N . THR A 1 88 ? 1.761 -14.644 -10.919 1.00 95.75 88 THR A N 1
ATOM 706 C CA . THR A 1 88 ? 1.375 -15.524 -12.037 1.00 95.75 88 THR A CA 1
ATOM 707 C C . THR A 1 88 ? 1.715 -16.996 -11.802 1.00 95.75 88 THR A C 1
ATOM 709 O O . THR A 1 88 ? 1.144 -17.879 -12.439 1.00 95.75 88 THR A O 1
ATOM 712 N N . SER A 1 89 ? 2.643 -17.287 -10.889 1.00 95.50 89 SER A N 1
ATOM 713 C CA . SER A 1 89 ? 3.035 -18.652 -10.540 1.00 95.50 89 SER A CA 1
ATOM 714 C C . SER A 1 89 ? 3.663 -18.709 -9.154 1.00 95.50 89 SER A C 1
ATOM 716 O O . SER A 1 89 ? 4.479 -17.855 -8.810 1.00 95.50 89 SER A O 1
ATOM 718 N N . ASN A 1 90 ? 3.347 -19.757 -8.397 1.00 94.94 90 ASN A N 1
ATOM 719 C CA . ASN A 1 90 ? 4.013 -20.058 -7.134 1.00 94.94 90 ASN A CA 1
ATOM 720 C C . ASN A 1 90 ? 5.105 -21.100 -7.376 1.00 94.94 90 ASN A C 1
ATOM 722 O O . ASN A 1 90 ? 4.833 -22.174 -7.916 1.00 94.94 90 ASN A O 1
ATOM 726 N N . LEU A 1 91 ? 6.340 -20.794 -6.978 1.00 93.12 91 LEU A N 1
ATOM 727 C CA . LEU A 1 91 ? 7.428 -21.763 -7.056 1.00 93.12 91 LEU A CA 1
ATOM 728 C C . LEU A 1 91 ? 7.274 -22.814 -5.952 1.00 93.12 91 LEU A C 1
ATOM 730 O O . LEU A 1 91 ? 6.973 -22.488 -4.803 1.00 93.12 91 LEU A O 1
ATOM 734 N N . ALA A 1 92 ? 7.516 -24.081 -6.297 1.00 91.44 92 ALA A N 1
ATOM 735 C CA . ALA A 1 92 ? 7.554 -25.154 -5.313 1.00 91.44 92 ALA A CA 1
ATOM 736 C C . ALA A 1 92 ? 8.673 -24.895 -4.295 1.00 91.44 92 ALA A C 1
ATOM 738 O O . ALA A 1 92 ? 9.782 -24.497 -4.662 1.00 91.44 92 ALA A O 1
ATOM 739 N N . LYS A 1 93 ? 8.387 -25.149 -3.013 1.00 87.81 93 LYS A N 1
ATOM 740 C CA . LYS A 1 93 ? 9.382 -25.023 -1.945 1.00 87.81 93 LYS A CA 1
ATOM 741 C C . LYS A 1 93 ? 10.593 -25.910 -2.283 1.00 87.81 93 LYS A C 1
ATOM 743 O O . LYS A 1 93 ? 10.405 -27.114 -2.489 1.00 87.81 93 LYS A O 1
ATOM 748 N N . PRO A 1 94 ? 11.820 -25.360 -2.335 1.00 86.31 94 PRO A N 1
ATOM 749 C CA . PRO A 1 94 ? 13.000 -26.181 -2.552 1.00 86.31 94 PRO A CA 1
ATOM 750 C C . PRO A 1 94 ? 13.168 -27.138 -1.369 1.00 86.31 94 PRO A C 1
ATOM 752 O O . PRO A 1 94 ? 12.971 -26.745 -0.218 1.00 86.31 94 PRO A O 1
ATOM 755 N N . ARG A 1 95 ? 13.541 -28.393 -1.643 1.00 82.94 95 ARG A N 1
ATOM 756 C CA . ARG A 1 95 ? 13.919 -29.328 -0.578 1.00 82.94 95 ARG A CA 1
ATOM 757 C C . ARG A 1 95 ? 15.217 -28.838 0.042 1.00 82.94 95 ARG A C 1
ATOM 759 O O . ARG A 1 95 ? 16.240 -28.780 -0.642 1.00 82.94 95 ARG A O 1
ATOM 766 N N . PHE A 1 96 ? 15.181 -28.481 1.320 1.00 83.19 96 PHE A N 1
ATOM 767 C CA . PHE A 1 96 ? 16.395 -28.063 2.010 1.00 83.19 96 PHE A CA 1
ATOM 768 C C . PHE A 1 96 ? 17.243 -29.296 2.359 1.00 83.19 96 PHE A C 1
ATOM 770 O O . PHE A 1 96 ? 16.684 -30.336 2.710 1.00 83.19 96 PHE A O 1
ATOM 777 N N . PRO A 1 97 ? 18.587 -29.214 2.314 1.00 80.31 97 PRO A N 1
ATOM 778 C CA . PRO A 1 97 ? 19.462 -30.348 2.636 1.00 80.31 97 PRO A CA 1
ATOM 779 C C . PRO A 1 97 ? 19.217 -30.963 4.024 1.00 80.31 97 PRO A C 1
ATOM 781 O O . PRO A 1 97 ? 19.446 -32.151 4.227 1.00 80.31 97 PRO A O 1
ATOM 784 N N . CYS A 1 98 ? 18.710 -30.176 4.976 1.00 77.38 98 CYS A N 1
ATOM 785 C CA . CYS A 1 98 ? 18.348 -30.632 6.318 1.00 77.38 98 CYS A CA 1
ATOM 786 C C . CYS A 1 98 ? 17.032 -31.430 6.388 1.00 77.38 98 CYS A C 1
ATO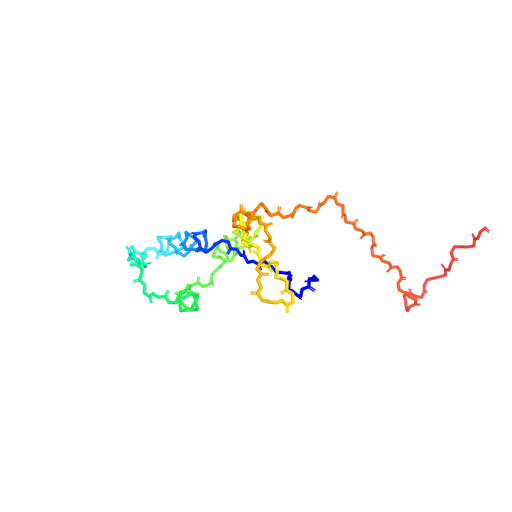M 788 O O . CYS A 1 98 ? 16.753 -32.033 7.420 1.00 77.38 98 CYS A O 1
ATOM 790 N N . GLU A 1 99 ? 16.234 -31.478 5.315 1.00 80.31 99 GLU A N 1
ATOM 791 C CA . GLU A 1 99 ? 14.934 -32.171 5.271 1.00 80.31 99 GLU A CA 1
ATOM 792 C C . GLU A 1 99 ? 15.056 -33.671 4.921 1.00 80.31 99 GLU A C 1
ATOM 794 O O . GLU A 1 99 ? 14.048 -34.339 4.692 1.00 80.31 99 GLU A O 1
ATOM 799 N N . GLY A 1 100 ? 16.282 -34.215 4.894 1.00 60.97 100 GLY A N 1
ATOM 800 C CA . GLY A 1 100 ? 16.575 -35.621 5.213 1.00 60.97 100 GLY A CA 1
ATOM 801 C C . GLY A 1 100 ? 15.868 -36.709 4.398 1.00 60.97 100 GLY A C 1
ATOM 802 O O . GLY A 1 100 ? 15.706 -37.819 4.897 1.00 60.97 100 GLY A O 1
ATOM 803 N N . GLY A 1 101 ? 15.430 -36.437 3.168 1.00 63.66 101 GLY A N 1
ATOM 804 C CA . GLY A 1 101 ? 14.858 -37.470 2.303 1.00 63.66 101 GLY A CA 1
ATOM 805 C C . GLY A 1 101 ? 15.840 -37.915 1.232 1.00 63.66 101 GLY A C 1
ATOM 806 O O . GLY A 1 101 ? 16.430 -37.072 0.558 1.00 63.66 101 GLY A O 1
ATOM 807 N N . ALA A 1 102 ? 15.987 -39.233 1.081 1.00 63.16 102 ALA A N 1
ATOM 808 C CA . ALA A 1 102 ? 16.853 -39.865 0.093 1.00 63.16 102 ALA A CA 1
ATOM 809 C C . ALA A 1 102 ? 16.667 -39.260 -1.309 1.00 63.16 102 ALA A C 1
ATOM 811 O O . ALA A 1 102 ? 15.542 -39.046 -1.772 1.00 63.16 102 ALA A O 1
ATOM 812 N N . THR A 1 103 ? 17.789 -38.988 -1.975 1.00 62.84 103 THR A N 1
ATOM 813 C CA . THR A 1 103 ? 17.836 -38.612 -3.390 1.00 62.84 103 THR A CA 1
ATOM 814 C C . THR A 1 103 ? 17.148 -39.685 -4.238 1.00 62.84 103 THR A C 1
ATOM 816 O O . THR A 1 103 ? 17.384 -40.869 -3.988 1.00 62.84 103 THR A O 1
ATOM 819 N N . PRO A 1 104 ? 16.331 -39.317 -5.245 1.00 58.72 104 PRO A N 1
ATOM 820 C CA . PRO A 1 104 ? 15.810 -40.294 -6.190 1.00 58.72 104 PRO A CA 1
ATOM 821 C C . PRO A 1 104 ? 16.999 -40.930 -6.915 1.00 58.72 104 PRO A C 1
ATOM 823 O O . PRO A 1 104 ? 17.786 -40.226 -7.549 1.00 58.72 104 PRO A O 1
ATOM 826 N N . THR A 1 105 ? 17.168 -42.241 -6.775 1.00 58.53 105 THR A N 1
ATOM 827 C CA . THR A 1 105 ? 18.122 -43.014 -7.574 1.00 58.53 105 THR A CA 1
ATOM 828 C C . THR A 1 105 ? 17.697 -42.960 -9.039 1.00 58.53 105 THR A C 1
ATOM 830 O O . THR A 1 105 ? 16.533 -43.236 -9.337 1.00 58.53 105 THR A O 1
ATOM 833 N N . SER A 1 106 ? 18.631 -42.546 -9.905 1.00 55.03 106 SER A N 1
ATOM 834 C CA . SER A 1 106 ? 18.510 -42.567 -11.372 1.00 55.03 106 SER A CA 1
ATOM 835 C C . SER A 1 106 ? 18.263 -43.962 -11.928 1.00 55.03 106 SER A C 1
ATOM 837 O O . SER A 1 106 ? 18.728 -44.937 -11.294 1.00 55.03 106 SER A O 1
#

Sequence (106 aa):
QLELCKSHVDPGFLQKYFNFINRFNGNDQCVCGEVSVTEQFSQLHWDGFTVEVLDSLYNTAPISMHCNQSIARLFPGEWEKQPVPEVTS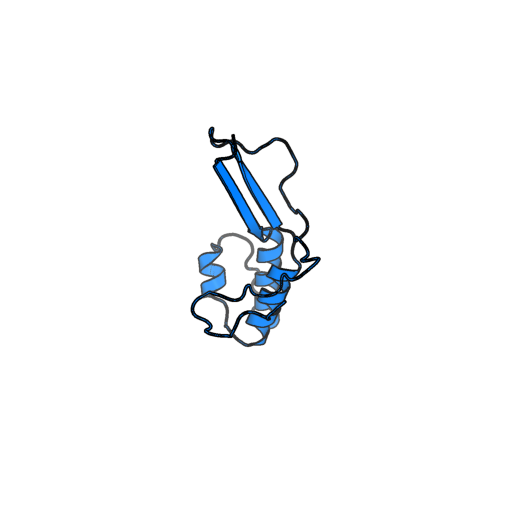NLAKPRFPCEGGATPTS

pLDDT: mean 88.83, std 11.87, range [55.03, 98.19]